Protein AF-A0A9D2PLY7-F1 (afdb_monomer_lite)

Structure (mmCIF, N/CA/C/O backbone):
data_AF-A0A9D2PLY7-F1
#
_entry.id   AF-A0A9D2PLY7-F1
#
loop_
_atom_site.group_PDB
_atom_site.id
_atom_site.type_symbol
_atom_site.label_atom_id
_atom_site.label_alt_id
_atom_site.label_comp_id
_atom_site.label_asym_id
_atom_site.label_entity_id
_atom_site.label_seq_id
_atom_site.pdbx_PDB_ins_code
_atom_site.Cartn_x
_atom_site.Cartn_y
_atom_site.Cartn_z
_atom_site.occupancy
_atom_site.B_iso_or_equiv
_atom_site.auth_seq_id
_atom_site.auth_comp_id
_atom_site.auth_asym_id
_atom_site.auth_atom_id
_atom_site.p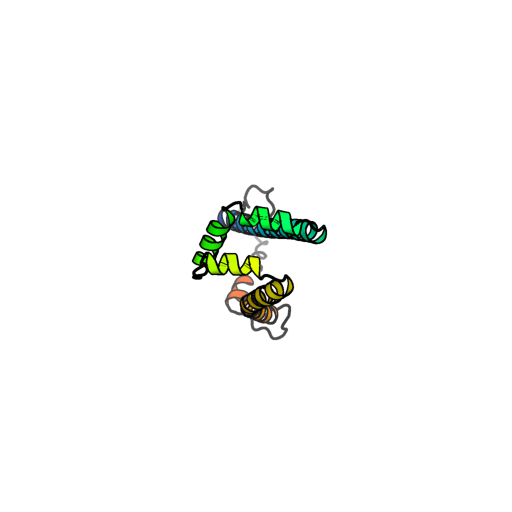dbx_PDB_model_num
ATOM 1 N N . TYR A 1 1 ? 29.067 -13.380 -13.978 1.00 32.12 1 TYR A N 1
ATOM 2 C CA . TYR A 1 1 ? 27.681 -13.068 -14.376 1.00 32.12 1 TYR A CA 1
ATOM 3 C C . TYR A 1 1 ? 27.275 -11.794 -13.661 1.00 32.12 1 TYR A C 1
ATOM 5 O O . TYR A 1 1 ? 27.260 -11.776 -12.437 1.00 32.12 1 TYR A O 1
ATOM 13 N N . GLY A 1 2 ? 27.070 -10.726 -14.416 1.00 56.97 2 GLY A N 1
ATOM 14 C CA . GLY A 1 2 ? 26.885 -9.359 -13.934 1.00 56.97 2 GLY A CA 1
ATOM 15 C C . GLY A 1 2 ? 27.236 -8.419 -15.080 1.00 56.97 2 GLY A C 1
ATOM 16 O O . GLY A 1 2 ? 28.145 -8.743 -15.842 1.00 56.97 2 GLY A O 1
ATOM 17 N N . PHE A 1 3 ? 26.480 -7.334 -15.242 1.00 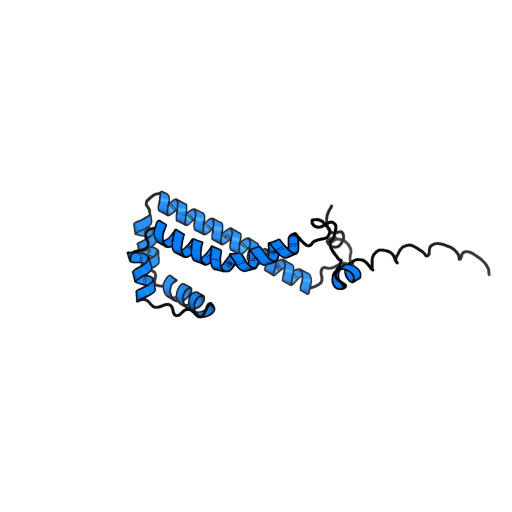54.09 3 PHE A N 1
ATOM 18 C CA . PHE A 1 3 ? 26.705 -6.355 -16.303 1.00 54.09 3 PHE A CA 1
ATOM 19 C C . PHE A 1 3 ? 28.119 -5.760 -16.143 1.00 54.09 3 PHE A C 1
ATOM 21 O O . PHE A 1 3 ? 28.364 -5.100 -15.129 1.00 54.09 3 PHE A O 1
ATOM 28 N N . PRO A 1 4 ? 29.050 -5.987 -17.093 1.00 52.78 4 PRO A N 1
ATOM 29 C CA . PRO A 1 4 ? 30.424 -5.467 -17.033 1.00 52.78 4 PRO A CA 1
ATOM 30 C C . PRO A 1 4 ? 30.494 -3.931 -16.992 1.00 52.78 4 PRO A C 1
ATOM 32 O O . PRO A 1 4 ? 31.528 -3.357 -16.674 1.00 52.78 4 PRO A O 1
ATOM 35 N N . GLU A 1 5 ? 29.383 -3.258 -17.292 1.00 52.19 5 GLU A N 1
ATOM 36 C CA . GLU A 1 5 ? 29.205 -1.804 -17.216 1.00 52.19 5 GLU A CA 1
ATOM 37 C C . GLU A 1 5 ? 29.011 -1.276 -15.781 1.00 52.19 5 GLU A C 1
ATOM 39 O O . GLU A 1 5 ? 29.055 -0.070 -15.565 1.00 52.19 5 GLU A O 1
ATOM 44 N N . ILE A 1 6 ? 28.836 -2.158 -14.785 1.00 53.69 6 ILE A N 1
ATOM 45 C CA . ILE A 1 6 ? 28.709 -1.810 -13.354 1.00 53.69 6 ILE A CA 1
ATOM 46 C C . ILE A 1 6 ? 30.081 -1.860 -12.647 1.00 53.69 6 ILE A C 1
ATOM 48 O O . ILE A 1 6 ? 30.170 -1.994 -11.426 1.00 53.69 6 ILE A O 1
ATOM 52 N N . ASP A 1 7 ? 31.184 -1.769 -13.391 1.00 53.53 7 ASP A N 1
ATOM 53 C CA . ASP A 1 7 ? 32.511 -1.677 -12.788 1.00 53.53 7 ASP A CA 1
ATOM 54 C C . ASP A 1 7 ? 32.807 -0.228 -12.364 1.00 53.53 7 ASP A C 1
ATOM 56 O O . ASP A 1 7 ? 33.309 0.600 -13.120 1.00 53.53 7 ASP A O 1
ATOM 60 N N . VAL A 1 8 ? 32.464 0.098 -11.114 1.00 58.22 8 VAL A N 1
ATOM 61 C CA . VAL A 1 8 ? 32.704 1.417 -10.489 1.00 58.22 8 VAL A CA 1
ATOM 62 C C . VAL A 1 8 ? 34.187 1.704 -10.209 1.00 58.22 8 VAL A C 1
ATOM 64 O O . VAL A 1 8 ? 34.524 2.759 -9.664 1.00 58.22 8 VAL A O 1
ATOM 67 N N . THR A 1 9 ? 35.075 0.763 -10.534 1.00 57.00 9 THR A N 1
ATOM 68 C CA . THR A 1 9 ? 36.492 0.780 -10.154 1.00 57.00 9 THR A CA 1
ATOM 69 C C . THR A 1 9 ? 37.396 1.389 -11.231 1.00 57.00 9 THR A C 1
ATOM 71 O O . THR A 1 9 ? 38.510 1.816 -10.920 1.00 57.00 9 THR A O 1
ATOM 74 N N . GLU A 1 10 ? 36.919 1.518 -12.473 1.00 54.69 10 GLU A N 1
ATOM 75 C CA . GLU A 1 10 ? 37.686 2.087 -13.585 1.00 54.69 10 GLU A CA 1
ATOM 76 C C . GLU A 1 10 ? 37.299 3.555 -13.841 1.00 54.69 10 GLU A C 1
ATOM 78 O O . GLU A 1 10 ? 36.129 3.906 -14.000 1.00 54.69 10 GLU A O 1
ATOM 83 N N . LYS A 1 11 ? 38.291 4.455 -13.877 1.00 52.50 11 LYS A N 1
ATOM 84 C CA . LYS A 1 11 ? 38.136 5.929 -13.894 1.00 52.50 11 LYS A CA 1
ATOM 85 C C . LYS A 1 11 ? 37.486 6.529 -15.164 1.00 52.50 11 LYS A C 1
ATOM 87 O O . LYS A 1 11 ? 37.626 7.730 -15.384 1.00 52.50 11 LYS A O 1
ATOM 92 N N . GLY A 1 12 ? 36.768 5.744 -15.966 1.00 53.03 12 GLY A N 1
ATOM 93 C CA . GLY A 1 12 ? 36.146 6.173 -17.226 1.00 53.03 12 GLY A CA 1
ATOM 94 C C . GLY A 1 12 ? 34.683 5.761 -17.423 1.00 53.03 12 GLY A C 1
ATOM 95 O O . GLY A 1 12 ? 33.980 6.441 -18.161 1.00 53.03 12 GLY A O 1
ATOM 96 N N . LYS A 1 13 ? 34.186 4.724 -16.732 1.00 54.25 13 LYS A N 1
ATOM 97 C CA . LYS A 1 13 ? 32.796 4.241 -16.847 1.00 54.25 13 LYS A CA 1
ATOM 98 C C . LYS A 1 13 ? 32.007 4.589 -15.587 1.00 54.25 13 LYS A C 1
ATOM 100 O O . LYS A 1 13 ? 31.704 3.751 -14.746 1.00 54.25 13 LYS A O 1
ATOM 105 N N . LYS A 1 14 ? 31.727 5.879 -15.406 1.00 59.22 14 LYS A N 1
ATOM 106 C CA . LYS A 1 14 ? 30.794 6.327 -14.365 1.00 59.22 14 LYS A CA 1
ATOM 107 C C . LYS A 1 14 ? 29.381 6.146 -14.896 1.00 59.22 14 LYS A C 1
ATOM 109 O O . LYS A 1 14 ? 29.120 6.559 -16.021 1.00 59.22 14 LYS A O 1
ATOM 114 N N . PHE A 1 15 ? 28.486 5.587 -14.080 1.00 64.31 15 PHE A N 1
ATOM 115 C CA . PHE A 1 15 ? 27.058 5.651 -14.372 1.00 64.31 15 PHE A CA 1
ATOM 116 C C . PHE A 1 15 ? 26.683 7.092 -14.683 1.00 64.31 15 PHE A C 1
ATOM 118 O O . PHE A 1 15 ? 27.003 8.005 -13.909 1.00 64.31 15 PHE A O 1
ATOM 125 N N . ASP A 1 16 ? 26.035 7.282 -15.823 1.00 74.94 16 ASP A N 1
ATOM 126 C CA . ASP A 1 16 ? 25.499 8.577 -16.170 1.00 74.94 16 ASP A CA 1
ATOM 127 C C . ASP A 1 16 ? 24.463 9.000 -15.099 1.00 74.94 16 ASP A C 1
ATOM 129 O O . ASP A 1 16 ? 23.883 8.184 -14.368 1.00 74.94 16 ASP A O 1
ATOM 133 N N . THR A 1 17 ? 24.279 10.311 -14.950 1.00 79.56 17 THR A N 1
ATOM 134 C CA . THR A 1 17 ? 23.404 10.867 -13.907 1.00 79.56 17 THR A CA 1
ATOM 135 C C . THR A 1 17 ? 21.952 10.413 -14.093 1.00 79.56 17 THR A C 1
ATOM 137 O O . THR A 1 17 ? 21.233 10.231 -13.107 1.00 79.56 17 THR A O 1
ATOM 140 N N . GLU A 1 18 ? 21.520 10.198 -15.335 1.00 79.81 18 GLU A N 1
ATOM 141 C CA . GLU A 1 18 ? 20.187 9.717 -15.683 1.00 79.81 18 GLU A CA 1
ATOM 142 C C . GLU A 1 18 ? 19.960 8.282 -15.190 1.00 79.81 18 GLU A C 1
ATOM 144 O O . GLU A 1 18 ? 18.994 8.023 -14.465 1.00 79.81 18 GLU A O 1
ATOM 149 N N . THR A 1 19 ? 20.900 7.375 -15.458 1.00 80.38 19 THR A N 1
ATOM 150 C CA . THR A 1 19 ? 20.881 5.975 -15.016 1.00 80.38 19 THR A CA 1
ATOM 151 C C . THR A 1 19 ? 20.839 5.878 -13.494 1.00 80.38 19 THR A C 1
ATOM 153 O O . THR A 1 19 ? 20.052 5.110 -12.935 1.00 80.38 19 THR A O 1
ATOM 156 N N . LEU A 1 20 ? 21.622 6.700 -12.787 1.00 83.88 20 LEU A N 1
ATOM 157 C CA . LEU A 1 20 ? 21.585 6.756 -11.321 1.00 83.88 20 LEU A CA 1
ATOM 158 C C . LEU A 1 20 ? 20.243 7.260 -10.785 1.00 83.88 20 LEU A C 1
ATOM 160 O O . LEU A 1 20 ? 19.766 6.757 -9.764 1.00 83.88 20 LEU A O 1
ATOM 164 N N . ASN A 1 21 ? 19.616 8.232 -11.449 1.00 82.88 21 ASN A N 1
ATOM 165 C CA . ASN A 1 21 ? 18.313 8.752 -11.046 1.00 82.88 21 ASN A CA 1
ATOM 166 C C . ASN A 1 21 ? 17.206 7.703 -11.235 1.00 82.88 21 ASN A C 1
ATOM 168 O O . ASN A 1 21 ? 16.408 7.474 -10.324 1.00 82.88 21 ASN A O 1
ATOM 172 N N . ILE A 1 22 ? 17.208 7.006 -12.375 1.00 85.56 22 ILE A N 1
ATOM 173 C CA . ILE A 1 22 ? 16.281 5.904 -12.659 1.00 85.56 22 ILE A CA 1
ATOM 174 C C . ILE A 1 22 ? 16.472 4.782 -11.634 1.00 85.56 22 ILE A C 1
ATOM 176 O O . ILE A 1 22 ? 15.502 4.339 -11.017 1.00 85.56 22 ILE A O 1
ATOM 180 N N . LEU A 1 23 ? 17.716 4.370 -11.373 1.00 86.00 23 LEU A N 1
ATOM 181 C CA . LEU A 1 23 ? 18.025 3.345 -10.376 1.00 86.00 23 LEU A CA 1
ATOM 182 C C . LEU A 1 23 ? 17.561 3.761 -8.973 1.00 86.00 23 LEU A C 1
ATOM 184 O O . LEU A 1 23 ? 16.944 2.969 -8.261 1.00 86.00 23 LEU A O 1
ATOM 188 N N . THR A 1 24 ? 17.807 5.012 -8.586 1.00 89.00 24 THR A N 1
ATOM 189 C CA . THR A 1 24 ? 17.395 5.554 -7.284 1.00 89.00 24 THR A CA 1
ATOM 190 C C . THR A 1 24 ? 15.875 5.561 -7.139 1.00 89.00 24 THR A C 1
ATOM 192 O O . THR A 1 24 ? 15.355 5.171 -6.091 1.00 89.00 24 THR A O 1
ATOM 195 N N . LEU A 1 25 ? 15.144 5.949 -8.186 1.00 91.62 25 LEU A N 1
ATOM 196 C CA . LEU A 1 25 ? 13.684 5.944 -8.194 1.00 91.62 25 LEU A CA 1
ATOM 197 C C . LEU A 1 25 ? 13.131 4.517 -8.105 1.00 91.62 25 LEU A C 1
ATOM 199 O O . LEU A 1 25 ? 12.262 4.247 -7.274 1.00 91.62 25 LEU A O 1
ATOM 203 N N . CYS A 1 26 ? 13.684 3.590 -8.888 1.00 87.06 26 CYS A N 1
ATOM 204 C CA . CYS A 1 26 ? 13.328 2.173 -8.850 1.00 87.06 26 CYS A CA 1
ATOM 205 C C . CYS A 1 26 ? 13.545 1.571 -7.457 1.00 87.06 26 CYS A C 1
ATOM 207 O O . CYS A 1 26 ? 12.623 0.983 -6.887 1.00 87.06 26 CYS A O 1
ATOM 209 N N . LEU A 1 27 ? 14.723 1.777 -6.865 1.00 91.81 27 LEU A N 1
ATOM 210 C CA . LEU A 1 27 ? 15.024 1.318 -5.509 1.00 91.81 27 LEU A CA 1
ATOM 211 C C . LEU A 1 27 ? 14.090 1.966 -4.481 1.00 91.81 27 LEU A C 1
ATOM 213 O O . LEU A 1 27 ? 13.550 1.270 -3.622 1.00 91.81 27 LEU A O 1
ATOM 217 N N . GLY A 1 28 ? 13.833 3.270 -4.593 1.00 94.25 28 GLY A N 1
ATOM 218 C CA . GLY A 1 28 ? 12.904 3.991 -3.724 1.00 94.25 28 GLY A CA 1
ATOM 219 C C . GLY A 1 28 ? 11.491 3.402 -3.750 1.00 94.25 28 GLY A C 1
ATOM 220 O O . GLY A 1 28 ? 10.897 3.173 -2.693 1.00 94.25 28 GLY A O 1
ATOM 221 N N . VAL A 1 29 ? 10.969 3.082 -4.938 1.00 94.12 29 VAL A N 1
ATOM 222 C CA . VAL A 1 29 ? 9.663 2.426 -5.098 1.00 94.12 29 VAL A CA 1
ATOM 223 C C . VAL A 1 29 ? 9.679 1.019 -4.498 1.00 94.12 29 VAL A C 1
ATOM 225 O O . VAL A 1 29 ? 8.776 0.683 -3.731 1.00 94.12 29 VAL A O 1
ATOM 228 N N . MET A 1 30 ? 10.708 0.211 -4.770 1.00 93.19 30 MET A N 1
ATOM 229 C CA . MET A 1 30 ? 10.822 -1.151 -4.227 1.00 93.19 30 MET A CA 1
ATOM 230 C C . MET A 1 30 ? 10.865 -1.160 -2.694 1.00 93.19 30 MET A C 1
ATOM 232 O O . MET A 1 30 ? 10.107 -1.898 -2.056 1.00 93.19 30 MET A O 1
ATOM 236 N N . TYR A 1 31 ? 11.689 -0.300 -2.087 1.00 93.81 31 TYR A N 1
ATOM 237 C CA . TYR A 1 31 ? 11.749 -0.147 -0.633 1.00 93.81 31 TYR A CA 1
ATOM 238 C C . TYR A 1 31 ? 10.432 0.383 -0.059 1.00 93.81 31 TYR A C 1
ATOM 240 O O . TYR A 1 31 ? 9.983 -0.096 0.986 1.00 93.81 31 TYR A O 1
ATOM 248 N N . GLY A 1 32 ? 9.768 1.313 -0.752 1.00 93.69 32 GLY A N 1
ATOM 249 C CA . GLY A 1 32 ? 8.449 1.815 -0.372 1.00 93.69 32 GLY A CA 1
ATOM 250 C C . GLY A 1 32 ? 7.389 0.710 -0.333 1.00 93.69 32 GLY A C 1
ATOM 251 O O . GLY A 1 32 ? 6.673 0.569 0.662 1.00 93.69 32 GLY A O 1
ATOM 252 N N . VAL A 1 33 ? 7.330 -0.127 -1.372 1.00 93.00 33 VAL A N 1
ATOM 253 C CA . VAL A 1 33 ? 6.412 -1.275 -1.455 1.00 93.00 33 VAL A CA 1
ATOM 254 C C . VAL A 1 33 ? 6.717 -2.304 -0.364 1.00 93.00 33 VAL A C 1
ATOM 256 O O . VAL A 1 33 ? 5.803 -2.775 0.318 1.00 93.00 33 VAL A O 1
ATOM 259 N N . ALA A 1 34 ? 7.993 -2.625 -0.136 1.00 94.06 34 ALA A N 1
ATOM 260 C CA . ALA A 1 34 ? 8.404 -3.541 0.926 1.00 94.06 34 ALA A CA 1
ATOM 261 C C . ALA A 1 34 ? 8.008 -3.019 2.322 1.00 94.06 34 ALA A C 1
ATOM 263 O O . ALA A 1 34 ? 7.466 -3.768 3.142 1.00 94.06 34 ALA A O 1
ATOM 264 N N . GLY A 1 35 ? 8.212 -1.724 2.578 1.00 94.75 35 GLY A N 1
ATOM 265 C CA . GLY A 1 35 ? 7.806 -1.060 3.816 1.00 94.75 35 GLY A CA 1
ATOM 266 C C . GLY A 1 35 ? 6.293 -1.104 4.040 1.00 94.75 35 GLY A C 1
ATOM 267 O O . GLY A 1 35 ? 5.840 -1.497 5.119 1.00 94.75 35 GLY A O 1
ATOM 268 N N . ALA A 1 36 ? 5.503 -0.782 3.012 1.00 93.25 36 ALA A N 1
ATOM 269 C CA . ALA A 1 36 ? 4.043 -0.843 3.069 1.00 93.25 36 ALA A CA 1
ATOM 270 C C . ALA A 1 36 ? 3.535 -2.265 3.359 1.00 93.25 36 ALA A C 1
ATOM 272 O O . ALA A 1 36 ? 2.674 -2.451 4.221 1.00 93.25 36 ALA A O 1
ATOM 273 N N . ASN A 1 37 ? 4.115 -3.280 2.712 1.00 93.88 37 ASN A N 1
ATOM 274 C CA . ASN A 1 37 ? 3.780 -4.683 2.960 1.00 93.88 37 ASN A CA 1
ATOM 275 C C . ASN A 1 37 ? 4.070 -5.109 4.405 1.00 93.88 37 ASN A C 1
ATOM 277 O O . ASN A 1 37 ? 3.258 -5.798 5.026 1.00 93.88 37 ASN A O 1
ATOM 281 N N . ASN A 1 38 ? 5.198 -4.685 4.974 1.00 95.25 38 ASN A N 1
ATOM 282 C CA . ASN A 1 38 ? 5.531 -4.983 6.367 1.00 95.25 38 ASN A CA 1
ATOM 283 C C . ASN A 1 38 ? 4.589 -4.277 7.354 1.00 95.25 38 ASN A C 1
ATOM 285 O O . ASN A 1 38 ? 4.119 -4.903 8.307 1.00 95.25 38 ASN A O 1
ATOM 289 N N . ALA A 1 39 ? 4.246 -3.011 7.102 1.00 92.25 39 ALA A N 1
ATOM 290 C CA . ALA A 1 39 ? 3.260 -2.285 7.900 1.00 92.25 39 ALA A CA 1
ATOM 291 C C . ALA A 1 39 ? 1.880 -2.964 7.847 1.00 92.25 39 ALA A C 1
ATOM 293 O O . ALA A 1 39 ? 1.244 -3.159 8.885 1.00 92.25 39 ALA A O 1
ATOM 294 N N . LEU A 1 40 ? 1.444 -3.399 6.660 1.00 89.12 40 LEU A N 1
ATOM 295 C CA . LEU A 1 40 ? 0.190 -4.127 6.480 1.00 89.12 40 LEU A CA 1
ATOM 296 C C . LEU A 1 40 ? 0.180 -5.443 7.269 1.00 89.12 40 LEU A C 1
ATOM 298 O O . LEU A 1 40 ? -0.792 -5.725 7.970 1.00 89.12 40 LEU A O 1
ATOM 302 N N . LYS A 1 41 ? 1.273 -6.218 7.232 1.00 91.88 41 LYS A N 1
ATOM 303 C CA . LYS A 1 41 ? 1.426 -7.445 8.036 1.00 91.88 41 LYS A CA 1
ATOM 304 C C . LYS A 1 41 ? 1.342 -7.166 9.537 1.00 91.88 41 LYS A C 1
ATOM 306 O O . LYS A 1 41 ? 0.691 -7.920 10.259 1.00 91.88 41 LYS A O 1
ATOM 311 N N . ALA A 1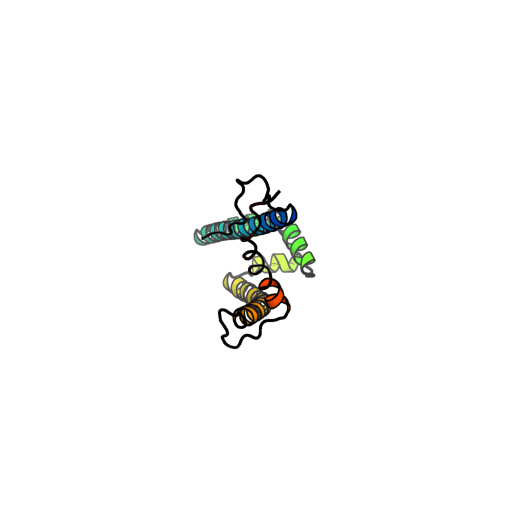 42 ? 1.955 -6.084 10.016 1.00 91.25 42 ALA A N 1
ATOM 312 C CA . ALA A 1 42 ? 1.879 -5.694 11.423 1.00 91.25 42 ALA A CA 1
ATOM 313 C C . ALA A 1 42 ? 0.443 -5.337 11.842 1.00 91.25 42 ALA A C 1
ATOM 315 O O . ALA A 1 42 ? -0.023 -5.784 12.892 1.00 91.25 42 ALA A O 1
ATOM 316 N N . VAL A 1 43 ? -0.287 -4.597 10.998 1.00 87.00 43 VAL A N 1
ATOM 317 C CA . VAL A 1 43 ? -1.708 -4.287 11.221 1.00 87.00 43 VAL A CA 1
ATOM 318 C C . VAL A 1 43 ? -2.548 -5.564 11.218 1.00 87.00 43 VAL A C 1
ATOM 320 O O . VAL A 1 43 ? -3.337 -5.765 12.138 1.00 87.00 43 VAL A O 1
ATOM 323 N N . ALA A 1 44 ? -2.346 -6.462 10.251 1.00 87.94 44 ALA A N 1
ATOM 324 C CA . ALA A 1 44 ? -3.044 -7.745 10.188 1.00 87.94 44 ALA A CA 1
ATOM 325 C C . ALA A 1 44 ? -2.790 -8.601 11.441 1.00 87.94 44 ALA A C 1
ATOM 327 O O . ALA A 1 44 ? -3.731 -9.147 12.015 1.00 87.94 44 ALA A O 1
ATOM 328 N N . LYS A 1 45 ? -1.544 -8.649 11.933 1.00 90.06 45 LYS A N 1
ATOM 329 C CA . LYS A 1 45 ? -1.185 -9.340 13.182 1.00 90.06 45 LYS A CA 1
ATOM 330 C C . LYS A 1 45 ? -1.871 -8.716 14.402 1.00 90.06 45 LYS A C 1
ATOM 332 O O . LYS A 1 45 ? -2.401 -9.437 15.241 1.00 90.06 45 LYS A O 1
ATOM 337 N N . ALA A 1 46 ? -1.915 -7.386 14.493 1.00 86.50 46 ALA A N 1
ATOM 338 C CA . ALA A 1 46 ? -2.617 -6.688 15.572 1.00 86.50 46 ALA A CA 1
ATOM 339 C C . ALA A 1 46 ? -4.138 -6.938 15.543 1.00 86.50 46 ALA A C 1
ATOM 341 O O . ALA A 1 46 ? -4.761 -7.080 16.596 1.00 86.50 46 ALA A O 1
ATOM 342 N N . LEU A 1 47 ? -4.731 -7.024 14.347 1.00 83.75 47 LEU A N 1
ATOM 343 C CA . LEU A 1 47 ? -6.135 -7.394 14.159 1.00 83.75 47 LEU A CA 1
ATOM 344 C C . LEU A 1 47 ? -6.400 -8.847 14.581 1.00 83.75 47 LEU A C 1
ATOM 346 O O . LEU A 1 47 ? -7.346 -9.080 15.329 1.00 83.75 47 LEU A O 1
ATOM 350 N N . GLY A 1 48 ? -5.542 -9.792 14.179 1.00 82.88 48 GLY A N 1
ATOM 351 C CA . GLY A 1 48 ? -5.628 -11.204 14.577 1.00 82.88 48 GLY A CA 1
ATOM 352 C C . GLY A 1 48 ? -5.484 -11.425 16.086 1.00 82.88 48 GLY A C 1
ATOM 353 O O . GLY A 1 48 ? -6.153 -12.283 16.649 1.00 82.88 48 GLY A O 1
ATOM 354 N N . ASN A 1 49 ? -4.700 -10.582 16.763 1.00 88.12 49 ASN A N 1
ATOM 355 C CA . ASN A 1 49 ? -4.551 -10.593 18.222 1.00 88.12 49 ASN A CA 1
ATOM 356 C C . ASN A 1 49 ? -5.708 -9.892 18.974 1.00 88.12 49 ASN A C 1
ATOM 358 O O . ASN A 1 49 ? -5.621 -9.701 20.185 1.00 88.12 49 ASN A O 1
ATOM 362 N N . GLY A 1 50 ? -6.778 -9.467 18.290 1.00 80.81 50 GLY A N 1
ATOM 363 C CA . GLY A 1 50 ? -7.982 -8.904 18.920 1.00 80.81 50 GLY A CA 1
ATOM 364 C C . GLY A 1 50 ? -7.948 -7.395 19.206 1.00 80.81 50 GLY A C 1
ATOM 365 O O . GLY A 1 50 ? -8.867 -6.862 19.828 1.00 80.81 50 GLY A O 1
ATOM 366 N N . ILE A 1 51 ? -6.947 -6.653 18.713 1.00 81.44 51 ILE A N 1
ATOM 367 C CA . ILE A 1 51 ? -6.767 -5.205 18.980 1.00 81.44 51 ILE A CA 1
ATOM 368 C C . ILE A 1 51 ? -7.648 -4.331 18.048 1.00 81.44 51 ILE A C 1
ATOM 370 O O . ILE A 1 51 ? -7.538 -3.103 18.000 1.00 81.44 51 ILE A O 1
ATOM 374 N N . GLN A 1 52 ? -8.595 -4.935 17.321 1.00 76.31 52 GLN A N 1
ATOM 375 C CA . GLN A 1 52 ? -9.410 -4.278 16.291 1.00 76.31 52 GLN A CA 1
ATOM 376 C C . GLN A 1 52 ? -10.135 -3.020 16.785 1.00 76.31 52 GLN A C 1
ATOM 378 O O . GLN A 1 52 ? -10.084 -1.985 16.121 1.00 76.31 52 GLN A O 1
ATOM 383 N N . LYS A 1 53 ? -10.764 -3.060 17.968 1.00 75.19 53 LYS A N 1
ATOM 384 C CA . LYS A 1 53 ? -11.516 -1.908 18.502 1.00 75.19 53 LYS A CA 1
ATOM 385 C C . LYS A 1 53 ? -10.615 -0.706 18.789 1.00 75.19 53 LYS A C 1
ATOM 387 O O . LYS A 1 53 ? -11.005 0.424 18.501 1.00 75.19 53 LYS A O 1
ATOM 392 N N . GLN A 1 54 ? -9.413 -0.927 19.324 1.00 79.00 54 GLN A N 1
ATOM 393 C CA . GLN A 1 54 ? -8.469 0.163 19.581 1.00 79.00 54 GLN A CA 1
ATOM 394 C C . GLN A 1 54 ? -7.858 0.709 18.292 1.00 79.00 54 GLN A C 1
ATOM 396 O O . GLN A 1 54 ? -7.723 1.925 18.160 1.00 79.00 54 GLN A O 1
ATOM 401 N N . LEU A 1 55 ? -7.544 -0.163 17.332 1.00 75.12 55 LEU A N 1
ATOM 402 C CA . LEU A 1 55 ? -6.996 0.242 16.041 1.00 75.12 55 LEU A CA 1
ATOM 403 C C . LEU A 1 55 ? -8.012 1.072 15.247 1.00 75.12 55 LEU A C 1
ATOM 405 O O . LEU A 1 55 ? -7.690 2.174 14.810 1.00 75.12 55 LEU A O 1
ATOM 409 N N . MET A 1 56 ? -9.262 0.608 15.166 1.00 73.56 56 MET A N 1
ATOM 410 C CA . MET A 1 56 ? -10.369 1.344 14.547 1.00 73.56 56 MET A CA 1
ATOM 411 C C . MET A 1 56 ? -10.615 2.677 15.254 1.00 73.56 56 MET A C 1
ATOM 413 O O . MET A 1 56 ? -10.716 3.711 14.598 1.00 73.56 56 MET A O 1
ATOM 417 N N . LYS A 1 57 ? -10.646 2.685 16.595 1.00 73.38 57 LYS A N 1
ATOM 418 C CA . LYS A 1 57 ? -10.825 3.916 17.372 1.00 73.38 57 LYS A CA 1
ATOM 419 C C . LYS A 1 57 ? -9.707 4.910 17.086 1.00 73.38 57 LYS A C 1
ATOM 421 O O . LYS A 1 57 ? -10.005 6.069 16.823 1.00 73.38 57 LYS A O 1
ATOM 426 N N . LYS A 1 58 ? -8.441 4.484 17.079 1.00 75.38 58 LYS A N 1
ATOM 427 C CA . LYS A 1 58 ? -7.286 5.359 16.823 1.00 75.38 58 LYS A CA 1
ATOM 428 C C . LYS A 1 58 ? -7.253 5.863 15.378 1.00 75.38 58 LYS A C 1
ATOM 430 O O . LYS A 1 58 ? -6.966 7.038 15.170 1.00 75.38 58 LYS A O 1
ATOM 435 N N . ALA A 1 59 ? -7.615 5.016 14.415 1.00 69.94 59 ALA A N 1
ATOM 436 C CA . ALA A 1 59 ? -7.736 5.380 13.007 1.00 69.94 59 ALA A CA 1
ATOM 437 C C . ALA A 1 59 ? -8.864 6.400 12.750 1.00 69.94 59 ALA A C 1
ATOM 439 O O . ALA A 1 59 ? -8.674 7.333 11.975 1.00 69.94 59 ALA A O 1
ATOM 440 N N . LEU A 1 60 ? -10.014 6.269 13.426 1.00 66.50 60 LEU A N 1
ATOM 441 C CA . LEU A 1 60 ? -11.140 7.203 13.276 1.00 66.50 60 LEU A CA 1
ATOM 442 C C . LEU A 1 60 ? -10.974 8.508 14.068 1.00 66.50 60 LEU A C 1
ATOM 444 O O . LEU A 1 60 ? -11.436 9.551 13.614 1.00 66.50 60 LEU A O 1
ATOM 448 N N . THR A 1 61 ? -10.376 8.464 15.263 1.00 63.62 61 THR A N 1
ATOM 449 C CA . THR A 1 61 ? -10.327 9.628 16.176 1.00 63.62 61 THR A CA 1
ATOM 450 C C . THR A 1 61 ? -9.151 10.564 15.921 1.00 63.62 61 THR A C 1
ATOM 452 O O . THR A 1 61 ? -9.256 11.760 16.186 1.00 63.62 61 THR A O 1
ATOM 455 N N . LYS A 1 62 ? -8.042 10.075 15.356 1.00 61.16 62 LYS A N 1
ATOM 456 C CA . LYS A 1 62 ? -6.980 10.940 14.830 1.00 61.16 62 LYS A CA 1
ATOM 457 C C . LYS A 1 62 ? -7.392 11.368 13.422 1.00 61.16 62 LYS A C 1
ATOM 459 O O . LYS A 1 62 ? -7.163 10.638 12.464 1.00 61.16 62 LYS A O 1
ATOM 464 N N . GLY A 1 63 ? -7.998 12.551 13.294 1.00 68.19 63 GLY A N 1
ATOM 465 C CA . GLY A 1 63 ? -8.533 13.120 12.041 1.00 68.19 63 GLY A CA 1
ATOM 466 C C . GLY A 1 63 ? -7.537 13.328 10.883 1.00 68.19 63 GLY A C 1
ATOM 467 O O . GLY A 1 63 ? -7.844 14.039 9.932 1.00 68.19 63 GLY A O 1
ATOM 468 N N . THR A 1 64 ? -6.354 12.722 10.945 1.00 76.38 64 THR A N 1
ATOM 469 C CA . THR A 1 64 ? -5.274 12.805 9.961 1.00 76.38 64 THR A CA 1
ATOM 470 C C . THR A 1 64 ? -5.464 11.832 8.791 1.00 76.38 64 THR A C 1
ATOM 472 O O . THR A 1 64 ? -4.978 12.107 7.703 1.00 76.38 64 THR A O 1
ATOM 475 N N . ILE A 1 65 ? -6.208 10.727 8.953 1.00 80.56 65 ILE A N 1
ATOM 476 C CA . ILE A 1 65 ? -6.375 9.728 7.873 1.00 80.56 65 ILE A CA 1
ATOM 477 C C . ILE A 1 65 ? -7.300 10.235 6.758 1.00 80.56 65 ILE A C 1
ATOM 479 O O . ILE A 1 65 ? -6.981 10.098 5.579 1.00 80.56 65 ILE A O 1
ATOM 483 N N . TYR A 1 66 ? -8.429 10.859 7.109 1.00 81.44 66 TYR A N 1
ATOM 484 C CA . TYR A 1 66 ? -9.388 11.370 6.123 1.00 81.44 66 TYR A CA 1
ATOM 485 C C . TYR A 1 66 ? -8.775 12.329 5.077 1.00 81.44 66 TYR A C 1
ATOM 487 O O . TYR A 1 66 ? -9.017 12.112 3.888 1.00 81.44 66 TYR A O 1
ATOM 495 N N . PRO A 1 67 ? -7.981 13.365 5.438 1.00 85.88 67 PRO A N 1
ATOM 496 C CA . PRO A 1 67 ? -7.371 14.246 4.439 1.00 85.88 67 PRO A CA 1
ATOM 497 C C . PRO A 1 67 ? -6.376 13.519 3.522 1.00 85.88 67 PRO A C 1
ATOM 499 O O . PRO A 1 67 ? -6.325 13.844 2.338 1.00 85.88 67 PRO A O 1
ATOM 502 N N . ILE A 1 68 ? -5.659 12.504 4.019 1.00 86.88 68 ILE A N 1
ATOM 503 C CA . ILE A 1 68 ? -4.751 11.683 3.201 1.00 86.88 68 ILE A CA 1
ATOM 504 C C . ILE A 1 68 ? -5.552 10.920 2.145 1.00 86.88 68 ILE A C 1
ATOM 506 O O . ILE A 1 68 ? -5.301 11.061 0.950 1.00 86.88 68 ILE A O 1
ATOM 510 N N . VAL A 1 69 ? -6.577 10.178 2.572 1.00 84.88 69 VAL A N 1
ATOM 511 C CA . VAL A 1 69 ? -7.422 9.391 1.661 1.00 84.88 69 VAL A CA 1
ATOM 512 C C . VAL A 1 69 ? -8.141 10.295 0.660 1.00 84.88 69 VAL A C 1
ATOM 514 O O . VAL A 1 69 ? -8.240 9.955 -0.515 1.00 84.88 69 VAL A O 1
ATOM 517 N N . ARG A 1 70 ? -8.589 11.482 1.084 1.00 87.12 70 ARG A N 1
ATOM 518 C CA . ARG A 1 70 ? -9.199 12.475 0.191 1.00 87.12 70 ARG A CA 1
ATOM 519 C C . ARG A 1 70 ? -8.226 12.963 -0.882 1.00 87.12 70 ARG A C 1
ATOM 521 O O . ARG A 1 70 ? -8.646 13.128 -2.022 1.00 87.12 70 ARG A O 1
ATOM 528 N N . ASN A 1 71 ? -6.968 13.221 -0.531 1.00 88.69 71 ASN A N 1
ATOM 529 C CA . ASN A 1 71 ? -5.963 13.680 -1.489 1.00 88.69 71 ASN A CA 1
ATOM 530 C C . ASN A 1 71 ? -5.601 12.581 -2.495 1.00 88.69 71 ASN A C 1
ATOM 532 O O . ASN A 1 71 ? -5.550 12.860 -3.688 1.00 88.69 71 ASN A O 1
ATOM 536 N N . VAL A 1 72 ? -5.452 11.334 -2.038 1.00 88.00 72 VAL A N 1
ATOM 537 C CA . VAL A 1 72 ? -5.221 10.182 -2.923 1.00 88.00 72 VAL A CA 1
ATOM 538 C C . VAL A 1 72 ? -6.417 9.960 -3.851 1.00 88.00 72 VAL A C 1
ATOM 540 O O . VAL A 1 72 ? -6.248 9.866 -5.058 1.00 88.00 72 VAL A O 1
ATOM 543 N N . ALA A 1 73 ? -7.643 9.957 -3.324 1.00 85.75 73 ALA A N 1
ATOM 544 C CA . ALA A 1 73 ? -8.847 9.773 -4.136 1.00 85.75 73 ALA A CA 1
ATOM 545 C C . ALA A 1 73 ? -9.004 10.863 -5.207 1.00 85.75 73 ALA A C 1
ATOM 547 O O . ALA A 1 73 ? -9.335 10.553 -6.348 1.00 85.75 73 ALA A O 1
ATOM 548 N N . LYS A 1 74 ? -8.702 12.126 -4.869 1.00 88.50 74 LYS A N 1
ATOM 549 C CA . LYS A 1 74 ? -8.681 13.229 -5.840 1.00 88.50 74 LYS A CA 1
ATOM 550 C C . LYS A 1 74 ? -7.683 12.996 -6.971 1.00 88.50 74 LYS A C 1
ATOM 552 O O . LYS A 1 74 ? -8.000 13.344 -8.102 1.00 88.50 74 LYS A O 1
ATOM 557 N N . TRP A 1 75 ? -6.518 12.420 -6.676 1.00 88.81 75 TRP A N 1
ATOM 558 C CA . TRP A 1 75 ? -5.520 12.084 -7.694 1.00 88.81 75 TRP A CA 1
ATOM 559 C C . TRP A 1 75 ? -6.065 11.066 -8.707 1.00 88.81 75 TRP A C 1
ATOM 561 O O . TRP A 1 75 ? -5.841 11.206 -9.901 1.00 88.81 75 TRP A O 1
ATOM 571 N N . PHE A 1 76 ? -6.892 10.124 -8.245 1.00 82.00 76 PHE A N 1
ATOM 572 C CA . PHE A 1 76 ? -7.627 9.180 -9.096 1.00 82.00 76 PHE A CA 1
ATOM 573 C C . PHE A 1 76 ? -8.946 9.737 -9.675 1.00 82.00 76 PHE A C 1
ATOM 575 O O . PHE A 1 76 ? -9.745 8.978 -10.217 1.00 82.00 76 PHE A O 1
ATOM 582 N N . GLY A 1 77 ? -9.231 11.039 -9.540 1.00 82.12 77 GLY A N 1
ATOM 583 C CA . GLY A 1 77 ? -10.475 11.655 -10.029 1.00 82.12 77 GLY A CA 1
ATOM 584 C C . GLY A 1 77 ? -11.736 11.295 -9.228 1.00 82.12 77 GLY A C 1
ATOM 585 O O . GLY A 1 77 ? -12.848 11.633 -9.630 1.00 82.12 77 GLY A O 1
ATOM 586 N N . VAL A 1 78 ? -11.594 10.637 -8.074 1.00 84.50 78 VAL A N 1
ATOM 587 C CA . VAL A 1 78 ? -12.708 10.168 -7.239 1.00 84.50 78 VAL A CA 1
ATOM 588 C C . VAL A 1 78 ? -13.039 11.184 -6.144 1.00 84.50 78 VAL A C 1
ATOM 590 O O . VAL A 1 78 ? -12.186 11.618 -5.362 1.00 84.50 78 VAL A O 1
ATOM 593 N N . ARG A 1 79 ? -14.323 11.548 -6.021 1.00 82.56 79 ARG A N 1
ATOM 594 C CA . ARG A 1 79 ? -14.795 12.500 -5.005 1.00 82.56 79 ARG A CA 1
ATOM 595 C C . ARG A 1 79 ? -15.111 11.800 -3.679 1.00 82.56 79 ARG A C 1
ATOM 597 O O . ARG A 1 79 ? -16.230 11.354 -3.454 1.00 82.56 79 ARG A O 1
ATOM 604 N N . MET A 1 80 ? -14.136 11.755 -2.769 1.00 85.94 80 MET A N 1
ATOM 605 C CA . MET A 1 80 ? -14.322 11.150 -1.442 1.00 85.94 80 MET A CA 1
ATOM 606 C C . MET A 1 80 ? -15.080 12.080 -0.478 1.00 85.94 80 MET A C 1
ATOM 608 O O . MET A 1 80 ? -14.629 13.198 -0.202 1.00 85.94 80 MET A O 1
ATOM 612 N N . THR A 1 81 ? -16.221 11.620 0.048 1.00 85.31 81 THR A N 1
ATOM 613 C CA . THR A 1 81 ? -17.025 12.330 1.061 1.00 85.31 81 THR A CA 1
ATOM 614 C C . THR A 1 81 ? -16.861 11.700 2.448 1.00 85.31 81 THR A C 1
ATOM 616 O O . THR A 1 81 ? -16.502 10.528 2.585 1.00 85.31 81 THR A O 1
ATOM 619 N N . LYS A 1 82 ? -17.131 12.474 3.511 1.00 79.75 82 LYS A N 1
ATOM 620 C CA . LYS A 1 82 ? -17.062 11.977 4.898 1.00 79.75 82 LYS A CA 1
ATOM 621 C C . LYS A 1 82 ? -18.088 10.874 5.168 1.00 79.75 82 LYS A C 1
ATOM 623 O O . LYS A 1 82 ? -17.801 9.952 5.925 1.00 79.75 82 LYS A O 1
ATOM 628 N N . GLU A 1 83 ? -19.260 10.950 4.547 1.00 79.12 83 GLU A N 1
ATOM 629 C CA . GLU A 1 83 ? -20.329 9.952 4.681 1.00 79.12 83 GLU A CA 1
ATOM 630 C C . GLU A 1 83 ? -19.909 8.605 4.094 1.00 79.12 83 GLU A C 1
ATOM 632 O O . GLU A 1 83 ? -19.999 7.593 4.782 1.00 79.12 83 GLU A O 1
ATOM 637 N N . VAL A 1 84 ? -19.338 8.596 2.883 1.00 77.56 84 VAL A N 1
ATOM 638 C CA . VAL A 1 84 ? -18.826 7.371 2.245 1.00 77.56 84 VAL A CA 1
ATOM 639 C C . VAL A 1 84 ? -17.675 6.776 3.058 1.00 77.56 84 VAL A C 1
ATOM 641 O O . VAL A 1 84 ? -17.648 5.574 3.315 1.00 77.56 84 VAL A O 1
ATOM 644 N N . PHE A 1 85 ? -16.759 7.619 3.544 1.00 78.19 85 PHE A N 1
ATOM 645 C CA . PHE A 1 85 ? -15.650 7.177 4.390 1.00 78.19 85 PHE A CA 1
ATOM 646 C C . PHE A 1 85 ? -16.142 6.560 5.708 1.00 78.19 85 PHE A C 1
ATOM 648 O O . PHE A 1 85 ? -15.737 5.461 6.067 1.00 78.19 85 PHE A O 1
ATOM 655 N N . THR A 1 86 ? -17.039 7.230 6.433 1.00 74.00 86 THR A N 1
ATOM 656 C CA . THR A 1 86 ? -17.553 6.727 7.721 1.00 74.00 86 THR A CA 1
ATOM 657 C C . THR A 1 86 ? -18.471 5.515 7.565 1.00 74.00 86 THR A C 1
ATOM 659 O O . THR A 1 86 ? -18.429 4.622 8.412 1.00 74.00 86 THR A O 1
ATOM 662 N N . GLY A 1 87 ? -19.252 5.447 6.484 1.00 71.75 87 GLY A N 1
ATOM 663 C CA . GLY A 1 87 ? -20.058 4.283 6.118 1.00 71.75 87 GLY A CA 1
ATOM 664 C C . GLY A 1 87 ? -19.199 3.047 5.857 1.00 71.75 87 GLY A C 1
ATOM 665 O O . GLY A 1 87 ? -19.525 1.969 6.355 1.00 71.75 87 GLY A O 1
ATOM 666 N N . PHE A 1 88 ? -18.049 3.216 5.193 1.00 72.06 88 PHE A N 1
ATOM 667 C CA . PHE A 1 88 ? -17.082 2.139 4.986 1.00 72.06 88 PHE A CA 1
ATOM 668 C C . PHE A 1 88 ? -16.598 1.549 6.318 1.00 72.06 88 PHE A C 1
ATOM 670 O O . PHE A 1 88 ? -16.735 0.355 6.526 1.00 72.06 88 PHE A O 1
ATOM 677 N N . PHE A 1 89 ? -16.131 2.345 7.285 1.00 69.88 89 PHE A N 1
ATOM 678 C CA . PHE A 1 89 ? -15.645 1.786 8.564 1.00 69.88 89 PHE A CA 1
ATOM 679 C C . PHE A 1 89 ? -16.739 1.199 9.467 1.00 69.88 89 PHE A C 1
ATOM 681 O O . PHE A 1 89 ? -16.441 0.333 10.289 1.00 69.88 89 PHE A O 1
ATOM 688 N N . LYS A 1 90 ? -17.991 1.659 9.345 1.00 66.25 90 LYS A N 1
ATOM 689 C CA . LYS A 1 90 ? -19.124 1.120 10.116 1.00 66.25 90 LYS A CA 1
ATOM 690 C C . LYS A 1 90 ? -19.611 -0.235 9.591 1.00 66.25 90 LYS A C 1
ATOM 692 O O . LYS A 1 90 ? -20.092 -1.034 10.388 1.00 66.25 90 LYS A O 1
ATOM 697 N N . HIS A 1 91 ? -19.468 -0.495 8.287 1.00 62.47 91 HIS A N 1
ATOM 698 C CA . HIS A 1 91 ? -20.005 -1.689 7.619 1.00 62.47 91 HIS A CA 1
ATOM 699 C C . HIS A 1 91 ? -18.958 -2.546 6.887 1.00 62.47 91 HIS A C 1
ATOM 701 O O . HIS A 1 91 ? -19.323 -3.538 6.258 1.00 62.47 91 HIS A O 1
ATOM 707 N N . ALA A 1 92 ? -17.666 -2.215 6.972 1.00 61.12 92 ALA A N 1
ATOM 708 C CA . ALA A 1 92 ? -16.583 -3.015 6.406 1.00 61.12 92 ALA A CA 1
ATOM 709 C C . ALA A 1 92 ? -16.410 -4.314 7.198 1.00 61.12 92 ALA A C 1
ATOM 711 O O . ALA A 1 92 ? -15.548 -4.449 8.067 1.00 61.12 92 ALA A O 1
ATOM 712 N N . VAL A 1 93 ? -17.233 -5.302 6.867 1.00 60.28 93 VAL A N 1
ATOM 713 C CA . VAL A 1 93 ? -16.913 -6.698 7.135 1.00 60.28 93 VAL A CA 1
ATOM 714 C C . VAL A 1 93 ? -15.660 -7.011 6.306 1.00 60.28 93 VAL A C 1
ATOM 716 O O . VAL A 1 93 ? -15.676 -6.747 5.099 1.00 60.28 93 VAL A O 1
ATOM 719 N N . PRO A 1 94 ? -14.583 -7.557 6.902 1.00 63.47 94 PRO A N 1
ATOM 720 C CA . PRO A 1 94 ? -13.322 -7.844 6.208 1.00 63.47 94 PRO A CA 1
ATOM 721 C C . PRO A 1 94 ? -13.503 -8.561 4.861 1.00 63.47 94 PRO A C 1
ATOM 723 O O . PRO A 1 94 ? -12.776 -8.295 3.910 1.00 63.47 94 PRO A O 1
ATOM 726 N N . VAL A 1 95 ? -14.534 -9.404 4.760 1.00 69.38 95 VAL A N 1
ATOM 727 C CA . VAL A 1 95 ? -14.923 -10.130 3.545 1.00 69.38 95 VAL A CA 1
ATOM 728 C C . VAL A 1 95 ? -15.405 -9.198 2.424 1.00 69.38 95 VAL A C 1
ATOM 730 O O . VAL A 1 95 ? -14.926 -9.303 1.300 1.00 69.38 95 VAL A O 1
ATOM 733 N N . VAL A 1 96 ? -16.300 -8.245 2.713 1.00 75.19 96 VAL A N 1
ATOM 734 C CA . VAL A 1 96 ? -16.835 -7.304 1.706 1.00 75.19 96 VAL A CA 1
ATOM 735 C C . VAL A 1 96 ? -15.731 -6.373 1.202 1.00 75.19 96 VAL A C 1
ATOM 737 O O . VAL A 1 96 ? -15.618 -6.132 0.002 1.00 75.19 96 VAL A O 1
ATOM 740 N N . GLY A 1 97 ? -14.868 -5.902 2.110 1.00 74.06 97 GLY A N 1
ATOM 741 C CA . GLY A 1 97 ? -13.697 -5.102 1.749 1.00 74.06 97 GLY A CA 1
ATOM 742 C C . GLY A 1 97 ? -12.701 -5.876 0.881 1.00 74.06 97 GLY A C 1
ATOM 743 O O . GLY A 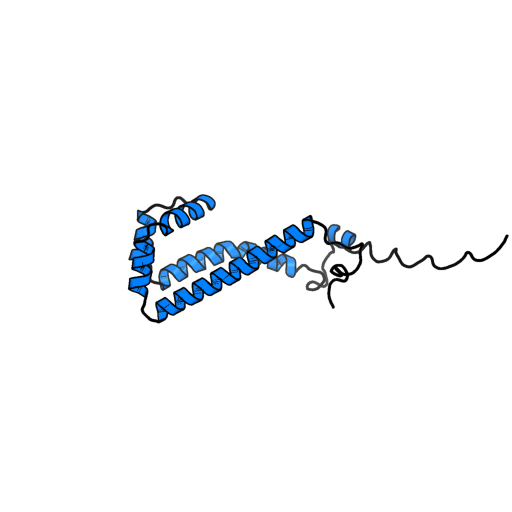1 97 ? -12.167 -5.316 -0.073 1.00 74.06 97 GLY A O 1
ATOM 744 N N . GLY A 1 98 ? -12.500 -7.166 1.168 1.00 82.06 98 GLY A N 1
ATOM 745 C CA . GLY A 1 98 ? -11.650 -8.051 0.373 1.00 82.06 98 GLY A CA 1
ATOM 746 C C . GLY A 1 98 ? -12.180 -8.282 -1.042 1.00 82.06 98 GLY A C 1
ATOM 747 O O . GLY A 1 98 ? -11.411 -8.177 -1.992 1.00 82.06 98 GLY A O 1
ATOM 748 N N . VAL A 1 99 ? -13.485 -8.528 -1.204 1.00 86.94 99 VAL A N 1
ATOM 749 C CA . VAL A 1 99 ? -14.098 -8.740 -2.529 1.00 86.94 99 VAL A CA 1
ATOM 750 C C . VAL A 1 99 ? -14.055 -7.466 -3.372 1.00 86.94 99 VAL A C 1
ATOM 752 O O . VAL A 1 99 ? -13.618 -7.512 -4.518 1.00 86.94 99 VAL A O 1
ATOM 755 N N . ILE A 1 100 ? -14.459 -6.320 -2.813 1.00 82.81 100 ILE A N 1
ATOM 756 C CA . ILE A 1 100 ? -14.457 -5.047 -3.551 1.00 82.81 100 ILE A CA 1
ATOM 757 C C . ILE A 1 100 ? -13.022 -4.609 -3.859 1.00 82.81 100 ILE A C 1
ATOM 759 O O . ILE A 1 100 ? -12.723 -4.245 -4.992 1.00 82.81 100 ILE A O 1
ATOM 763 N N . GLY A 1 101 ? -12.127 -4.666 -2.869 1.00 82.12 101 GLY A N 1
ATOM 764 C CA . GLY A 1 101 ? -10.728 -4.274 -3.031 1.00 82.12 101 GLY A CA 1
ATOM 765 C C . GLY A 1 101 ? -9.983 -5.180 -4.008 1.00 82.12 101 GLY A C 1
ATOM 766 O O . GLY A 1 101 ? -9.375 -4.686 -4.950 1.00 82.12 101 GLY A O 1
ATOM 767 N N . GLY A 1 102 ? -10.088 -6.500 -3.834 1.00 86.06 102 GLY A N 1
ATOM 768 C CA . GLY A 1 102 ? -9.470 -7.484 -4.722 1.00 86.06 102 GLY A CA 1
ATOM 769 C C . GLY A 1 102 ? -10.055 -7.459 -6.133 1.00 86.06 102 GLY A C 1
ATOM 770 O O . GLY A 1 102 ? -9.306 -7.561 -7.100 1.00 86.06 102 GLY A O 1
ATOM 771 N N . GLY A 1 103 ? -11.369 -7.250 -6.265 1.00 91.38 103 GLY A N 1
ATOM 772 C CA . GLY A 1 103 ? -12.032 -7.071 -7.556 1.00 91.38 103 GLY A CA 1
ATOM 773 C C . GLY A 1 103 ? -11.558 -5.813 -8.281 1.00 91.38 103 GLY A C 1
ATOM 774 O O . GLY A 1 103 ? -11.212 -5.883 -9.458 1.00 91.38 103 GLY A O 1
ATOM 775 N N . LEU A 1 104 ? -11.463 -4.682 -7.575 1.00 84.81 104 LEU A N 1
ATOM 776 C CA . LEU A 1 104 ? -10.929 -3.443 -8.136 1.00 84.81 104 LEU A CA 1
ATOM 777 C C . LEU A 1 104 ? -9.467 -3.614 -8.565 1.00 84.81 104 LEU A C 1
ATOM 779 O O . LEU A 1 104 ? -9.125 -3.259 -9.688 1.00 84.81 104 LEU A O 1
ATOM 783 N N . THR A 1 105 ? -8.622 -4.224 -7.726 1.00 85.69 105 THR A N 1
ATOM 784 C CA . THR A 1 105 ? -7.233 -4.545 -8.082 1.00 85.69 105 THR A CA 1
ATOM 785 C C . THR A 1 105 ? -7.167 -5.443 -9.311 1.00 85.69 105 THR A C 1
ATOM 787 O O . THR A 1 105 ? -6.422 -5.134 -10.232 1.00 85.69 105 THR A O 1
ATOM 790 N N . TYR A 1 106 ? -7.956 -6.517 -9.372 1.00 89.81 106 TYR A N 1
ATOM 791 C CA . TYR A 1 106 ? -7.968 -7.413 -10.525 1.00 89.81 106 TYR A CA 1
ATOM 792 C C . TYR A 1 106 ? -8.351 -6.672 -11.807 1.00 89.81 106 TYR A C 1
ATOM 794 O O . TYR A 1 106 ? -7.635 -6.770 -12.796 1.00 89.81 106 TYR A O 1
ATOM 802 N N . VAL A 1 107 ? -9.428 -5.881 -11.789 1.00 91.31 107 VAL A N 1
ATOM 803 C CA . VAL A 1 107 ? -9.868 -5.111 -12.963 1.00 91.31 107 VAL A CA 1
ATOM 804 C C . VAL A 1 107 ? -8.816 -4.083 -13.384 1.00 91.31 107 VAL A C 1
ATOM 806 O O . VAL A 1 107 ? -8.558 -3.941 -14.576 1.00 91.31 107 VAL A O 1
ATOM 809 N N . SER A 1 108 ? -8.177 -3.397 -12.433 1.00 84.38 108 SER A N 1
ATOM 810 C CA . SER A 1 108 ? -7.127 -2.418 -12.731 1.00 84.38 108 SER A CA 1
ATOM 811 C C . SER A 1 108 ? -5.839 -3.059 -13.260 1.00 84.38 108 SER A C 1
ATOM 813 O O . SER A 1 108 ? -5.229 -2.514 -14.176 1.00 84.38 108 SER A O 1
ATOM 815 N N . PHE A 1 109 ? -5.417 -4.204 -12.715 1.00 85.31 109 PHE A N 1
ATOM 816 C CA . PHE A 1 109 ? -4.156 -4.854 -13.090 1.00 85.31 109 PHE A CA 1
ATOM 817 C C . PHE A 1 109 ? -4.277 -5.775 -14.303 1.00 85.31 109 PHE A C 1
ATOM 819 O O . PHE A 1 109 ? -3.316 -5.885 -15.059 1.00 85.31 109 PHE A O 1
ATOM 826 N N . LYS A 1 110 ? -5.438 -6.399 -14.532 1.00 90.19 110 LYS A N 1
ATOM 827 C CA . LYS A 1 110 ? -5.666 -7.330 -15.644 1.00 90.19 110 LYS A CA 1
ATOM 828 C C . LYS A 1 110 ? -5.165 -6.821 -17.003 1.00 90.19 110 LYS A C 1
ATOM 830 O O . LYS A 1 110 ? -4.358 -7.527 -17.594 1.00 90.19 110 LYS A O 1
ATOM 835 N N . PRO A 1 111 ? -5.535 -5.622 -17.499 1.00 86.94 111 PRO A N 1
ATOM 836 C CA . PRO A 1 111 ? -5.080 -5.172 -18.816 1.00 86.94 111 PRO A CA 1
ATOM 837 C C . PRO A 1 111 ? -3.563 -4.956 -18.883 1.00 86.94 111 PRO A C 1
ATOM 839 O O . PRO A 1 111 ? -2.965 -5.151 -19.936 1.00 86.94 111 PRO A O 1
ATOM 842 N N . CYS A 1 112 ? -2.930 -4.570 -17.771 1.00 84.50 112 CYS A N 1
ATOM 843 C CA . CYS A 1 112 ? -1.475 -4.450 -17.687 1.00 84.50 112 CYS A CA 1
ATOM 844 C C . CYS A 1 112 ? -0.813 -5.833 -17.740 1.00 84.50 112 CYS A C 1
ATOM 846 O O . CYS A 1 112 ? 0.094 -6.051 -18.536 1.00 84.50 112 CYS A O 1
ATOM 848 N N . CYS A 1 113 ? -1.316 -6.788 -16.952 1.00 85.94 113 CYS A N 1
ATOM 849 C CA . CYS A 1 113 ? -0.827 -8.163 -16.949 1.00 85.94 113 CYS A CA 1
ATOM 850 C C . CYS A 1 113 ? -1.033 -8.860 -18.296 1.00 85.94 113 CYS A C 1
ATOM 852 O O . CYS A 1 113 ? -0.147 -9.587 -18.723 1.00 85.94 113 CYS A O 1
ATOM 854 N N . ASP A 1 114 ? -2.159 -8.632 -18.973 1.00 90.12 114 ASP A N 1
ATOM 855 C CA . ASP A 1 114 ? -2.441 -9.217 -20.286 1.00 90.12 114 ASP A CA 1
ATOM 856 C C . ASP A 1 114 ? -1.491 -8.655 -21.356 1.00 90.12 114 ASP A C 1
ATOM 858 O O . ASP A 1 114 ? -0.950 -9.422 -22.149 1.00 90.12 114 ASP A O 1
ATOM 862 N N . LYS A 1 115 ? -1.210 -7.343 -21.334 1.00 85.44 115 LYS A N 1
ATOM 863 C CA . LYS A 1 115 ? -0.195 -6.726 -22.206 1.00 85.44 115 LYS A CA 1
ATOM 864 C C . LYS A 1 115 ? 1.201 -7.267 -21.924 1.00 85.44 115 LYS A C 1
ATOM 866 O O . LYS A 1 115 ? 1.883 -7.686 -22.847 1.00 85.44 115 LYS A O 1
ATOM 871 N N . LEU A 1 116 ? 1.596 -7.308 -20.652 1.00 83.50 116 LEU A N 1
ATOM 872 C CA . LEU A 1 116 ? 2.890 -7.847 -20.242 1.00 83.50 116 LEU A CA 1
ATOM 873 C C . LEU A 1 116 ? 3.034 -9.319 -20.644 1.00 83.50 116 LEU A C 1
ATOM 875 O O . LEU A 1 116 ? 4.081 -9.725 -21.132 1.00 83.50 116 LEU A O 1
ATOM 879 N N . LYS A 1 117 ? 1.974 -10.114 -20.471 1.00 84.81 117 LYS A N 1
ATOM 880 C CA . LYS A 1 117 ? 1.937 -11.512 -20.894 1.00 84.81 117 LYS A CA 1
ATOM 881 C C . LYS A 1 117 ? 2.112 -11.632 -22.404 1.00 84.81 117 LYS A C 1
ATOM 883 O O . LYS A 1 117 ? 2.915 -12.449 -22.825 1.00 84.81 117 LYS A O 1
ATOM 888 N N . ALA A 1 118 ? 1.389 -10.840 -23.196 1.00 85.62 118 ALA A N 1
ATOM 889 C CA . ALA A 1 118 ? 1.524 -10.853 -24.649 1.00 85.62 118 ALA A CA 1
ATOM 890 C C . ALA A 1 118 ? 2.951 -10.482 -25.086 1.00 85.62 118 ALA A C 1
ATOM 892 O O . ALA A 1 118 ? 3.541 -11.215 -25.869 1.00 85.62 118 ALA A O 1
ATOM 893 N N . SER A 1 119 ? 3.536 -9.427 -24.507 1.00 81.12 119 SER A N 1
ATOM 894 C CA . SER A 1 119 ? 4.923 -9.029 -24.784 1.00 81.12 119 SER A CA 1
ATOM 895 C C . SER A 1 119 ? 5.942 -10.108 -24.403 1.00 81.12 119 SER A C 1
ATOM 897 O O . SER A 1 119 ? 6.854 -10.372 -25.170 1.00 81.12 119 SER A O 1
ATOM 899 N N . LEU A 1 120 ? 5.782 -10.772 -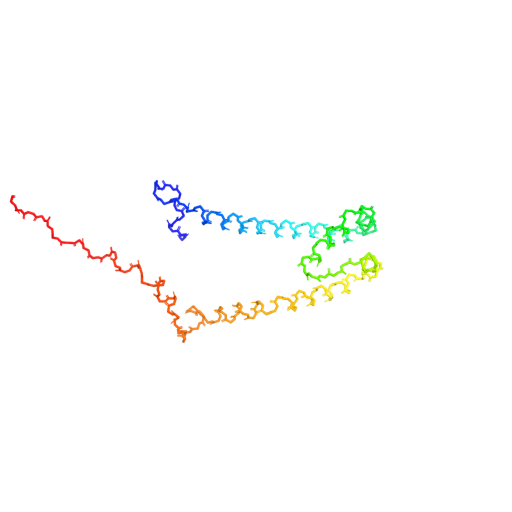23.252 1.00 78.94 120 LEU A N 1
ATOM 900 C CA . LEU A 1 120 ? 6.675 -11.867 -22.841 1.00 78.94 120 LEU A CA 1
ATOM 901 C C . LEU A 1 120 ? 6.495 -13.136 -23.682 1.00 78.94 120 LEU A C 1
ATOM 903 O O . LEU A 1 120 ? 7.436 -13.912 -23.827 1.00 78.94 120 LEU A O 1
ATOM 907 N N . GLN A 1 121 ? 5.286 -13.385 -24.193 1.00 78.94 121 GLN A N 1
ATOM 908 C CA . GLN A 1 121 ? 5.041 -14.493 -25.114 1.00 78.94 121 GLN A CA 1
ATOM 909 C C . GLN A 1 121 ? 5.690 -14.234 -26.470 1.00 78.94 121 GLN A C 1
ATOM 911 O O . GLN A 1 121 ? 6.164 -15.182 -27.079 1.00 78.94 121 GLN A O 1
ATOM 916 N N . ASP A 1 122 ? 5.747 -12.980 -26.908 1.00 76.25 122 ASP A N 1
ATOM 917 C CA . ASP A 1 122 ? 6.349 -12.567 -28.171 1.00 76.25 122 ASP A CA 1
ATOM 918 C C . ASP A 1 122 ? 7.758 -12.002 -27.960 1.00 76.25 122 ASP A C 1
ATOM 920 O O . ASP A 1 122 ? 8.052 -10.849 -28.244 1.00 76.25 122 ASP A O 1
ATOM 924 N N . THR A 1 123 ? 8.623 -12.823 -27.370 1.00 72.69 123 THR A N 1
ATOM 925 C CA . THR A 1 123 ? 10.051 -12.537 -27.207 1.00 72.69 123 THR A CA 1
ATOM 926 C C . THR A 1 123 ? 10.843 -13.692 -27.813 1.00 72.69 123 THR A C 1
ATOM 928 O O . THR A 1 123 ? 10.415 -14.845 -27.719 1.00 72.69 123 THR A O 1
ATOM 931 N N . LEU A 1 124 ? 12.039 -13.410 -28.334 1.00 62.91 124 LEU A N 1
ATOM 932 C CA . LEU A 1 124 ? 13.004 -14.378 -28.887 1.00 62.91 124 LEU A CA 1
ATOM 933 C C . LEU A 1 124 ? 13.239 -15.632 -28.010 1.00 62.91 124 LEU A C 1
ATOM 935 O O . LEU A 1 124 ? 13.517 -16.713 -28.518 1.00 62.91 124 LEU A O 1
ATOM 939 N N . LEU A 1 125 ? 13.102 -15.506 -26.684 1.00 67.38 125 LEU A N 1
ATOM 940 C CA . LEU A 1 125 ? 13.272 -16.603 -25.719 1.00 67.38 125 LEU A CA 1
ATOM 941 C C . LEU A 1 125 ? 12.039 -17.513 -25.556 1.00 67.38 125 LEU A C 1
ATOM 943 O O . LEU A 1 125 ? 12.166 -18.601 -24.998 1.00 67.38 125 LEU A O 1
ATOM 947 N N . SER A 1 126 ? 10.846 -17.064 -25.956 1.00 65.94 126 SER A N 1
ATOM 948 C CA . SER A 1 126 ? 9.570 -17.761 -25.705 1.00 65.94 126 SER A CA 1
ATOM 949 C C . SER A 1 126 ? 8.772 -18.083 -26.972 1.00 65.94 126 SER A C 1
ATOM 951 O O . SER A 1 126 ? 7.949 -18.998 -26.934 1.00 65.94 126 SER A O 1
ATOM 953 N N . ASN A 1 127 ? 9.028 -17.391 -28.085 1.00 69.00 127 ASN A N 1
ATOM 954 C CA . ASN A 1 127 ? 8.413 -17.645 -29.385 1.00 69.00 127 ASN A CA 1
ATOM 955 C C . ASN A 1 127 ? 9.503 -17.939 -30.441 1.00 69.00 127 ASN A C 1
ATOM 957 O O . ASN A 1 127 ? 10.244 -17.026 -30.803 1.00 69.00 127 ASN A O 1
ATOM 961 N N . PRO A 1 128 ? 9.617 -19.185 -30.946 1.00 67.12 128 PRO A 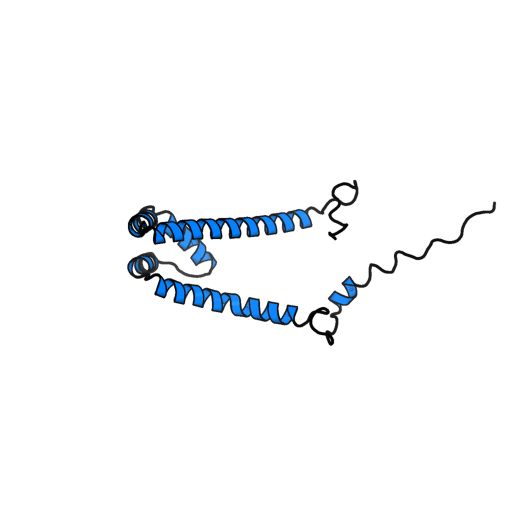N 1
ATOM 962 C CA . PRO A 1 128 ? 10.609 -19.550 -31.961 1.00 67.12 128 PRO A CA 1
ATOM 963 C C . PRO A 1 128 ? 10.339 -18.924 -33.340 1.00 67.12 128 PRO A C 1
ATOM 965 O O . PRO A 1 128 ? 11.257 -18.854 -34.151 1.00 67.12 128 PRO A O 1
ATOM 968 N N . ASP A 1 129 ? 9.119 -18.438 -33.584 1.00 73.19 129 ASP A N 1
ATOM 969 C CA . ASP A 1 129 ? 8.714 -17.750 -34.817 1.00 73.19 129 ASP A CA 1
ATOM 970 C C . ASP A 1 129 ? 8.645 -16.220 -34.626 1.00 73.19 129 ASP A C 1
ATOM 972 O O . ASP A 1 129 ? 7.956 -15.517 -35.368 1.00 73.19 129 ASP A O 1
ATOM 976 N N . HIS A 1 130 ? 9.310 -15.690 -33.593 1.00 73.38 130 HIS A N 1
ATOM 977 C CA . HIS A 1 130 ? 9.318 -14.260 -33.302 1.00 73.38 130 HIS A CA 1
ATOM 978 C C . HIS A 1 130 ? 9.989 -13.470 -34.435 1.00 73.38 130 HIS A C 1
ATOM 980 O O . HIS A 1 130 ? 11.155 -13.688 -34.771 1.00 73.38 130 HIS A O 1
ATOM 986 N N . ALA A 1 131 ? 9.247 -12.531 -35.022 1.00 67.62 131 ALA A N 1
ATOM 987 C CA . ALA A 1 131 ? 9.769 -11.624 -36.031 1.00 67.62 131 ALA A CA 1
ATOM 988 C C . ALA A 1 131 ? 10.377 -10.405 -35.333 1.00 67.62 131 ALA A C 1
ATOM 990 O O . ALA A 1 131 ? 9.638 -9.535 -34.877 1.00 67.62 131 ALA A O 1
ATOM 991 N N . ALA A 1 132 ? 11.711 -10.353 -35.277 1.00 62.41 132 ALA A N 1
ATOM 992 C CA . ALA A 1 132 ? 12.434 -9.239 -34.675 1.00 62.41 132 ALA A CA 1
ATOM 993 C C . ALA A 1 132 ? 11.965 -7.905 -35.271 1.00 62.41 132 ALA A C 1
ATOM 995 O O . ALA A 1 132 ? 11.992 -7.702 -36.497 1.00 62.41 132 ALA A O 1
ATOM 996 N N . THR A 1 133 ? 11.536 -7.008 -34.393 1.00 65.19 133 THR A N 1
ATOM 997 C CA . THR A 1 133 ? 11.194 -5.631 -34.750 1.00 65.19 133 THR A CA 1
ATOM 998 C C . THR A 1 133 ? 12.461 -4.851 -35.116 1.00 65.19 133 THR A C 1
ATOM 1000 O O . THR A 1 133 ? 13.567 -5.235 -34.739 1.00 65.19 133 THR A O 1
ATOM 1003 N N . ASP A 1 134 ? 12.339 -3.774 -35.896 1.00 59.41 134 ASP A N 1
ATOM 1004 C CA . ASP A 1 134 ? 13.517 -3.014 -36.350 1.00 59.41 134 ASP A CA 1
ATOM 1005 C C . ASP A 1 134 ? 14.290 -2.374 -35.174 1.00 59.41 134 ASP A C 1
ATOM 1007 O O . ASP A 1 134 ? 15.507 -2.240 -35.247 1.00 59.41 134 ASP A O 1
ATOM 1011 N N . GLU A 1 135 ? 13.613 -2.130 -34.045 1.00 58.72 135 GLU A N 1
ATOM 1012 C CA . GLU A 1 135 ? 14.209 -1.697 -32.769 1.00 58.72 135 GLU A CA 1
ATOM 1013 C C . GLU A 1 135 ? 15.058 -2.800 -32.097 1.00 58.72 135 GLU A C 1
ATOM 1015 O O . GLU A 1 135 ? 16.093 -2.515 -31.501 1.00 58.72 135 GLU A O 1
ATOM 1020 N N . GLU A 1 136 ? 14.674 -4.078 -32.214 1.00 55.69 136 GLU A N 1
ATOM 1021 C CA . GLU A 1 136 ? 15.454 -5.213 -31.686 1.00 55.69 136 GLU A CA 1
ATOM 1022 C C . GLU A 1 136 ? 16.656 -5.558 -32.571 1.00 55.69 136 GLU A C 1
ATOM 1024 O O . GLU A 1 136 ? 17.654 -6.078 -32.077 1.00 55.69 136 GLU A O 1
ATOM 1029 N N . LYS A 1 137 ? 16.583 -5.251 -33.872 1.00 54.72 137 LYS A N 1
ATOM 1030 C CA . LYS A 1 137 ? 17.711 -5.406 -34.801 1.00 54.72 137 LYS A CA 1
ATOM 1031 C C . LYS A 1 137 ? 18.780 -4.338 -34.583 1.00 54.72 137 LYS A C 1
ATOM 1033 O O . LYS A 1 137 ? 19.955 -4.674 -34.670 1.00 54.72 137 LYS A O 1
ATOM 1038 N N . GLU A 1 138 ? 18.403 -3.099 -34.262 1.00 51.81 138 GLU A N 1
ATOM 1039 C CA . GLU A 1 138 ? 19.369 -2.041 -33.919 1.00 51.81 138 GLU A CA 1
ATOM 1040 C C . GLU A 1 138 ? 20.141 -2.345 -32.625 1.00 51.81 138 GLU A C 1
ATOM 1042 O O . GLU A 1 138 ? 21.316 -2.018 -32.534 1.00 51.81 138 GLU A O 1
ATOM 1047 N N . ILE A 1 139 ? 19.548 -3.058 -31.659 1.00 48.78 139 ILE A N 1
ATOM 1048 C CA . ILE A 1 139 ? 20.247 -3.475 -30.424 1.00 48.78 139 ILE A CA 1
ATOM 1049 C C . ILE A 1 139 ? 21.286 -4.589 -30.691 1.00 48.78 139 ILE A C 1
ATOM 1051 O O . ILE A 1 139 ? 22.187 -4.804 -29.881 1.00 48.78 139 ILE A O 1
ATOM 1055 N N . ILE A 1 140 ? 21.186 -5.302 -31.821 1.00 45.53 140 ILE A N 1
ATOM 1056 C CA . ILE A 1 140 ? 22.086 -6.413 -32.186 1.00 45.53 140 ILE A CA 1
ATOM 1057 C C . ILE A 1 140 ? 23.260 -5.939 -33.070 1.00 45.53 140 ILE A C 1
ATOM 1059 O O . ILE A 1 140 ? 24.242 -6.663 -33.217 1.00 45.53 140 ILE A O 1
ATOM 1063 N N . ILE A 1 141 ? 23.237 -4.711 -33.596 1.00 44.03 141 ILE A N 1
ATOM 1064 C CA . ILE A 1 141 ? 24.326 -4.156 -34.416 1.00 44.03 141 ILE A CA 1
ATOM 1065 C C . ILE A 1 141 ? 25.114 -3.150 -33.575 1.00 44.03 141 ILE A C 1
ATOM 1067 O O . ILE A 1 141 ? 24.899 -1.958 -33.701 1.00 44.03 141 ILE A O 1
ATOM 1071 N N . ASP A 1 142 ? 25.981 -3.642 -32.688 1.00 42.69 142 ASP A N 1
ATOM 1072 C CA . ASP A 1 142 ? 27.108 -2.861 -32.128 1.00 42.69 142 ASP A CA 1
ATOM 1073 C C . ASP A 1 142 ? 28.153 -3.735 -31.391 1.00 42.69 142 ASP A C 1
ATOM 1075 O O . ASP A 1 142 ? 29.049 -3.222 -30.721 1.00 42.69 142 ASP A O 1
ATOM 1079 N N . ILE A 1 143 ? 28.077 -5.073 -31.494 1.00 45.16 143 ILE A N 1
ATOM 1080 C CA . ILE A 1 143 ? 29.026 -5.980 -30.812 1.00 45.16 143 ILE A CA 1
ATOM 1081 C C . ILE A 1 143 ? 30.028 -6.625 -31.792 1.00 45.16 143 ILE A C 1
ATOM 1083 O O . ILE A 1 143 ? 31.080 -7.084 -31.358 1.00 45.16 143 ILE A O 1
ATOM 1087 N N . GLU A 1 144 ? 29.775 -6.610 -33.105 1.00 39.03 144 GLU A N 1
ATOM 1088 C CA . GLU A 1 144 ? 30.596 -7.358 -34.079 1.00 39.03 144 GLU A CA 1
ATOM 1089 C C . GLU A 1 144 ? 31.658 -6.526 -34.834 1.00 39.03 144 GLU A C 1
ATOM 1091 O O . GLU A 1 144 ? 32.553 -7.111 -35.436 1.00 39.03 144 GLU A O 1
ATOM 1096 N N . ASP A 1 145 ? 31.642 -5.187 -34.763 1.00 36.56 145 ASP A N 1
ATOM 1097 C CA . ASP A 1 145 ? 32.587 -4.330 -35.515 1.00 36.56 145 ASP A CA 1
ATOM 1098 C C . ASP A 1 145 ? 33.865 -3.932 -34.740 1.00 36.56 145 ASP A C 1
ATOM 1100 O O . ASP A 1 145 ? 34.647 -3.101 -35.204 1.00 36.56 145 ASP A O 1
ATOM 1104 N N . ALA A 1 146 ? 34.132 -4.522 -33.567 1.00 33.59 146 ALA A N 1
ATOM 1105 C CA . ALA A 1 146 ? 35.313 -4.187 -32.756 1.00 33.59 146 ALA A CA 1
ATOM 1106 C C . ALA A 1 146 ? 36.443 -5.236 -32.768 1.00 33.59 146 ALA A C 1
ATOM 1108 O O . ALA A 1 146 ? 37.433 -5.056 -32.061 1.00 33.59 146 ALA A O 1
ATOM 1109 N N . GLU A 1 147 ? 36.354 -6.296 -33.576 1.00 35.56 147 GLU A N 1
ATOM 1110 C CA . GLU A 1 147 ? 37.437 -7.280 -33.712 1.00 35.56 147 GLU A CA 1
ATOM 1111 C C . GLU A 1 147 ? 37.780 -7.564 -35.181 1.00 35.56 147 GLU A C 1
ATOM 1113 O O . GLU A 1 147 ? 37.554 -8.661 -35.669 1.00 35.56 147 GLU A O 1
ATOM 1118 N N . MET A 1 148 ? 38.358 -6.590 -35.897 1.00 34.66 148 MET A N 1
ATOM 1119 C CA . MET A 1 148 ? 39.343 -6.856 -36.963 1.00 34.66 148 MET A CA 1
ATOM 1120 C C . MET A 1 148 ? 40.071 -5.574 -37.394 1.00 34.66 148 MET A C 1
ATOM 1122 O O . MET A 1 148 ? 39.737 -4.982 -38.409 1.00 34.66 148 MET A O 1
ATOM 1126 N N . THR A 1 149 ? 41.121 -5.193 -36.661 1.00 29.06 149 THR A N 1
ATOM 1127 C CA . THR A 1 149 ? 42.348 -4.605 -37.241 1.00 29.06 149 THR A CA 1
ATOM 1128 C C . THR A 1 149 ? 43.512 -4.789 -36.261 1.00 29.06 149 THR A C 1
ATOM 1130 O O . THR A 1 149 ? 44.048 -3.829 -35.718 1.00 29.06 149 THR A O 1
ATOM 1133 N N . GLU A 1 150 ? 43.917 -6.036 -36.026 1.00 36.78 150 GLU A N 1
ATOM 1134 C CA . GLU A 1 150 ? 45.317 -6.348 -35.722 1.00 36.78 150 GLU A CA 1
ATOM 1135 C C . GLU A 1 150 ? 45.885 -7.088 -36.933 1.00 36.78 150 GLU A C 1
ATOM 1137 O O . GLU A 1 150 ? 45.733 -8.299 -37.051 1.00 36.78 150 GLU A O 1
ATOM 1142 N N . SER A 1 151 ? 46.501 -6.351 -37.859 1.00 32.03 151 SER A N 1
ATOM 1143 C CA . SER A 1 151 ? 47.688 -6.811 -38.590 1.00 32.03 151 SER A CA 1
ATOM 1144 C C . SER A 1 151 ? 48.171 -5.747 -39.577 1.00 32.03 151 SER A C 1
ATOM 1146 O O . SER A 1 151 ? 47.405 -5.299 -40.426 1.00 32.03 151 SER A O 1
ATOM 1148 N N . VAL A 1 152 ? 49.483 -5.504 -39.516 1.00 32.12 152 VAL A N 1
ATOM 1149 C CA . VAL A 1 152 ? 50.353 -4.789 -40.465 1.00 32.12 152 VAL A CA 1
ATOM 1150 C C . VAL A 1 152 ? 50.492 -3.279 -40.245 1.00 32.12 152 VAL A C 1
ATOM 1152 O O . VAL A 1 152 ? 49.806 -2.485 -40.869 1.00 32.12 152 VAL A O 1
ATOM 1155 N N . GLU A 1 153 ? 51.466 -2.905 -39.412 1.00 28.41 153 GLU A N 1
ATOM 1156 C CA . GLU A 1 153 ? 52.595 -2.065 -39.850 1.00 28.41 153 GLU A CA 1
ATOM 1157 C C . GLU A 1 153 ? 53.704 -2.096 -38.782 1.00 28.41 153 GLU A C 1
ATOM 1159 O O . GLU A 1 153 ? 53.735 -1.307 -37.843 1.00 28.41 153 GLU A O 1
ATOM 1164 N N . GLU A 1 154 ? 54.629 -3.047 -38.927 1.00 32.59 154 GLU A N 1
ATOM 1165 C CA . GLU A 1 154 ? 56.008 -2.855 -38.480 1.00 32.59 154 GLU A CA 1
ATOM 1166 C C . GLU A 1 154 ? 56.902 -2.858 -39.728 1.00 32.59 154 GLU A C 1
ATOM 1168 O O . GLU A 1 154 ? 56.988 -3.870 -40.427 1.00 32.59 154 GLU A O 1
ATOM 1173 N N . THR A 1 155 ? 57.649 -1.758 -39.884 1.00 28.12 155 THR A N 1
ATOM 1174 C CA . THR A 1 155 ? 58.975 -1.589 -40.527 1.00 28.12 155 THR A CA 1
ATOM 1175 C C . THR A 1 155 ? 59.052 -0.880 -41.891 1.00 28.12 155 THR A C 1
ATOM 1177 O O . THR A 1 155 ? 58.322 -1.207 -42.818 1.00 28.12 155 THR A O 1
ATOM 1180 N N . GLU A 1 156 ? 60.078 -0.009 -41.959 1.00 30.02 156 GLU A N 1
ATOM 1181 C CA . GLU A 1 156 ? 60.690 0.736 -43.086 1.00 30.02 156 GLU A CA 1
ATOM 1182 C C . GLU A 1 156 ? 60.081 2.142 -43.305 1.00 30.02 156 GLU A C 1
ATOM 1184 O O . GLU A 1 156 ? 58.904 2.270 -43.610 1.00 30.02 156 GLU A O 1
ATOM 1189 N N . GLU A 1 157 ? 60.771 3.275 -43.107 1.00 32.78 157 GLU A N 1
ATOM 1190 C CA . GLU A 1 157 ? 62.207 3.627 -43.115 1.00 32.78 157 GLU A CA 1
ATOM 1191 C C . GLU A 1 157 ? 62.465 4.875 -42.235 1.00 32.78 157 GLU A C 1
ATOM 1193 O O . GLU A 1 157 ? 61.581 5.766 -42.189 1.00 32.78 157 GLU A O 1
#

Sequence (157 aa):
YGFPEIDVTEKGKKFDTETLNILTLCLGVMYGVAGANNALKAVAKALGNGIQKQLMKKALTKGTIYPIVRNVAKWFGVRMTKEVFTGFFKHAVPVVGGVIGGGLTYVSFKPCCDKLKASLQDTLLSNPDHAATDEEKEIIIDIEDAEMTESVEETEE

Secondary structure (DSSP, 8-state):
---GGG-TTSTT-PPPHHHHHHHHHHHHHHHHHHHHHHHHHHHHHHHHTTTHHHHHHHHHHSTTHHHHHHHHHHHTT----HHHHHHHHHH--HHHHHHHHHHHHHHHHHHHHHHHHHHHHSSTTT-TT----HHHHHTTTTSSTTS----------

Organism: NCBI:txid2838494

pLDDT: mean 72.26, std 18.13, range [28.12, 95.25]

Foldseek 3Di:
DDDPLPPPPDPPRDPDPVNVVVVVVVVVVVVVVVVVVVVVVVVVVCVVVVVVVVVLCVCVVPVPNVVVVCVVCVVVVHHDDPCVVVVCSVPVPVVVCCCVVVVVVCVVCVVVVVVVVVVVCQDVVNDVPRDDDPVNVVVVPDPPPPPDDPDDDDDDD

Radius of gyration: 27.16 Å; chains: 1; bounding box: 82×34×63 Å